Protein AF-A0A9D7SBH6-F1 (afdb_monomer)

Mean predicted aligned error: 5.16 Å

Secondary structure (DSSP, 8-state):
-BTTB---TTS-------TTGGGT-STT-TTSSTT-TT----PPP-TT-TT-GGG-HHHHHHHHHHTT--GGGGG--

Sequence (77 aa):
MINGKEIEPKRMYHVAVNEFLLTGNESGLEFFSAKNPDLQNINRAKPDDLSDIRRDIRLLIIDYIKKGGDKNLLKLK

Radius of gyration: 15.69 Å; Cα contacts (8 Å, |Δi|>4): 39; chains: 1; bounding box: 35×31×42 Å

InterPro domains:
  IPR036907 5'-Nucleotidase, C-terminal domain superfamily [G3DSA:3.90.780.10] (1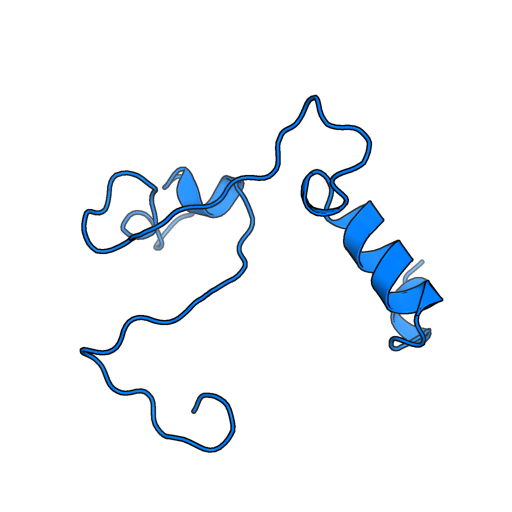-75)
  IPR036907 5'-Nucleotidase, C-terminal domain superfamily [SSF55816] (2-68)

Foldseek 3Di:
DPPPDDDDPPDDDDDDDDPVLQCLPDPPSNCNHPPNPSDPDDDDDDCPPPPGLSNDVVSVVVVCVVVPHDPVVVVPD

Structure (mmCIF, N/CA/C/O backbone):
data_AF-A0A9D7SBH6-F1
#
_entry.id   AF-A0A9D7SBH6-F1
#
loop_
_atom_site.group_PDB
_atom_site.id
_atom_site.type_symbol
_atom_site.label_atom_id
_atom_site.label_alt_id
_atom_site.label_comp_id
_atom_site.label_asym_id
_atom_site.label_entity_id
_atom_site.label_seq_id
_atom_site.pdbx_PDB_ins_code
_atom_site.Cartn_x
_atom_site.Cartn_y
_atom_site.Cartn_z
_atom_site.occupancy
_atom_site.B_iso_or_equiv
_atom_site.auth_seq_id
_atom_site.auth_comp_id
_atom_site.auth_asym_id
_atom_site.auth_atom_id
_atom_site.pdbx_PDB_model_num
ATOM 1 N N . MET A 1 1 ? -18.347 -4.485 2.899 1.00 81.88 1 MET A N 1
ATOM 2 C CA . MET A 1 1 ? -17.980 -5.883 3.212 1.00 81.88 1 MET A CA 1
ATOM 3 C C . MET A 1 1 ? -16.610 -6.186 2.631 1.00 81.88 1 MET A C 1
ATOM 5 O O . MET A 1 1 ? -16.297 -5.651 1.576 1.00 81.88 1 MET A O 1
ATOM 9 N N . ILE A 1 2 ? -15.817 -7.032 3.285 1.00 91.50 2 ILE A N 1
ATOM 10 C CA . ILE A 1 2 ? -14.553 -7.574 2.762 1.00 91.50 2 ILE A CA 1
ATOM 11 C C . ILE A 1 2 ? -14.713 -9.094 2.706 1.00 91.50 2 ILE A C 1
ATOM 13 O O . ILE A 1 2 ? -15.025 -9.716 3.719 1.00 91.50 2 ILE A O 1
ATOM 17 N N . ASN A 1 3 ? -14.552 -9.689 1.520 1.00 91.62 3 ASN A N 1
ATOM 18 C CA . ASN A 1 3 ? -14.709 -11.133 1.282 1.00 91.62 3 ASN A CA 1
ATOM 19 C C . ASN A 1 3 ? -16.014 -11.719 1.847 1.00 91.62 3 ASN A C 1
ATOM 21 O O . ASN A 1 3 ? -16.000 -12.722 2.559 1.00 91.62 3 ASN A O 1
ATOM 25 N N . GLY A 1 4 ? -17.148 -11.070 1.578 1.00 94.75 4 GLY A N 1
ATOM 26 C CA . GLY A 1 4 ? -18.434 -11.582 2.051 1.00 94.75 4 GLY A CA 1
ATOM 27 C C . GLY A 1 4 ? -18.690 -11.381 3.553 1.00 94.75 4 GLY A C 1
ATOM 28 O O . GLY A 1 4 ? -19.681 -11.900 4.055 1.00 94.75 4 GLY A O 1
ATOM 29 N N . LYS A 1 5 ? -17.853 -10.619 4.274 1.00 95.12 5 LYS A N 1
ATOM 30 C CA . LYS A 1 5 ? -18.032 -10.312 5.705 1.00 95.12 5 LYS A CA 1
ATOM 31 C C . LYS A 1 5 ?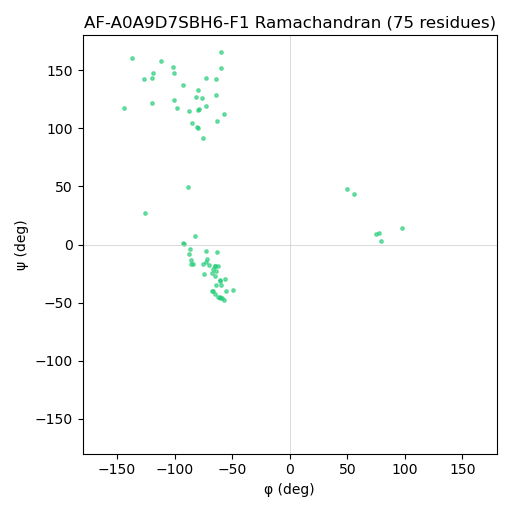 -18.185 -8.816 5.953 1.00 95.12 5 LYS A C 1
ATOM 33 O O . LYS A 1 5 ? -17.610 -8.002 5.226 1.00 95.12 5 LYS A O 1
ATOM 38 N N . GLU A 1 6 ? -18.964 -8.443 6.963 1.00 97.12 6 GLU A N 1
ATOM 39 C CA . GLU A 1 6 ? -19.041 -7.054 7.420 1.00 97.12 6 GLU A CA 1
ATOM 40 C C . GLU A 1 6 ? -17.673 -6.549 7.883 1.00 97.12 6 GLU A C 1
ATOM 42 O O . GLU A 1 6 ? -16.803 -7.322 8.284 1.00 97.12 6 GLU A O 1
ATOM 47 N N . ILE A 1 7 ? -17.464 -5.239 7.763 1.00 95.31 7 ILE A N 1
ATOM 48 C CA . ILE A 1 7 ? -16.217 -4.625 8.205 1.00 95.31 7 ILE A CA 1
ATOM 49 C C . ILE A 1 7 ? -16.300 -4.460 9.717 1.00 95.31 7 ILE A C 1
ATOM 51 O O . ILE A 1 7 ? -17.120 -3.705 10.227 1.00 95.31 7 ILE A O 1
ATOM 55 N N . GLU A 1 8 ? -15.422 -5.158 10.424 1.00 96.12 8 GLU A N 1
ATOM 56 C CA . GLU A 1 8 ? -15.232 -5.010 11.863 1.00 96.12 8 GLU A CA 1
ATOM 57 C C . GLU A 1 8 ? -14.374 -3.756 12.149 1.00 96.12 8 GLU A C 1
ATOM 59 O O . GLU A 1 8 ? -13.207 -3.743 11.749 1.00 96.12 8 GLU A O 1
ATOM 64 N N . PRO A 1 9 ? -14.881 -2.716 12.845 1.00 92.19 9 PRO A N 1
ATOM 65 C CA . PRO A 1 9 ? -14.176 -1.431 12.976 1.00 92.19 9 PRO A CA 1
ATOM 66 C C . PRO A 1 9 ? -12.849 -1.484 13.740 1.00 92.19 9 PRO A C 1
ATOM 68 O O . PRO A 1 9 ? -11.972 -0.662 13.515 1.00 92.19 9 PRO A O 1
ATOM 71 N N . LYS A 1 10 ? -12.699 -2.440 14.664 1.00 93.50 10 LYS A N 1
ATOM 72 C CA . LYS A 1 10 ? -11.491 -2.593 15.496 1.00 93.50 10 LYS A CA 1
ATOM 73 C C . LYS A 1 10 ? -10.461 -3.552 14.896 1.00 93.50 10 LYS A C 1
ATOM 75 O O . LYS A 1 10 ? -9.448 -3.840 15.528 1.00 93.50 10 LYS A O 1
ATOM 80 N N . ARG A 1 11 ? -10.737 -4.099 13.712 1.00 94.12 11 ARG A N 1
ATOM 81 C CA . ARG A 1 11 ? -9.870 -5.071 13.051 1.00 94.12 11 ARG A CA 1
ATOM 82 C C . ARG A 1 11 ? -8.903 -4.358 12.112 1.00 94.12 11 ARG A C 1
ATOM 84 O O . ARG A 1 11 ? -9.301 -3.488 11.348 1.00 94.12 11 ARG A O 1
ATOM 91 N N . MET A 1 12 ? -7.645 -4.789 12.128 1.00 93.44 12 MET A N 1
ATOM 92 C CA . MET A 1 12 ? -6.639 -4.338 11.168 1.00 93.44 12 MET A CA 1
ATOM 93 C C . MET A 1 12 ? -6.799 -5.076 9.837 1.00 93.44 12 MET A C 1
ATOM 95 O O . MET A 1 12 ? -6.908 -6.307 9.808 1.00 93.44 12 MET A O 1
A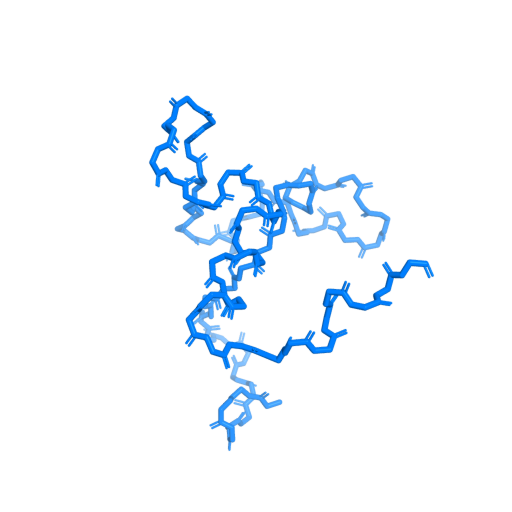TOM 99 N N . TYR A 1 13 ? -6.779 -4.327 8.736 1.00 94.38 13 TYR A N 1
ATOM 100 C CA . TYR A 1 13 ? -6.857 -4.865 7.379 1.00 94.38 13 TYR A CA 1
ATOM 101 C C . TYR A 1 13 ? -5.612 -4.492 6.584 1.00 94.38 13 TYR A C 1
ATOM 103 O O . TYR A 1 13 ? -5.090 -3.387 6.702 1.00 94.38 13 TYR A O 1
ATOM 111 N N . HIS A 1 14 ? -5.164 -5.415 5.736 1.00 93.69 14 HIS A N 1
ATOM 112 C CA . HIS A 1 14 ? -4.127 -5.123 4.758 1.00 93.69 14 HIS A CA 1
ATOM 113 C C . HIS A 1 14 ? -4.750 -4.445 3.543 1.00 93.69 14 HIS A C 1
ATOM 115 O O . HIS A 1 14 ? -5.685 -4.975 2.940 1.00 93.69 14 HIS A O 1
ATOM 121 N N . VAL A 1 15 ? -4.201 -3.291 3.177 1.00 93.06 15 VAL A N 1
ATOM 122 C CA . VAL A 1 15 ? -4.599 -2.523 1.998 1.00 93.06 15 VAL A CA 1
ATOM 123 C C . VAL A 1 15 ? -3.370 -2.240 1.143 1.00 93.06 15 VAL A C 1
ATOM 125 O O . VAL A 1 15 ? -2.284 -1.995 1.665 1.00 93.06 15 VAL A O 1
ATOM 128 N N . ALA A 1 16 ? -3.536 -2.290 -0.176 1.00 92.81 16 ALA A N 1
ATOM 129 C CA . ALA A 1 16 ? -2.523 -1.848 -1.125 1.00 92.81 16 ALA A CA 1
ATOM 130 C C . ALA A 1 16 ? -2.912 -0.455 -1.621 1.00 92.81 16 ALA A C 1
ATOM 132 O O . ALA A 1 16 ? -4.022 -0.264 -2.115 1.00 92.81 16 ALA A O 1
ATOM 133 N N . VAL A 1 17 ? -2.010 0.512 -1.472 1.00 92.94 17 VAL A N 1
ATOM 134 C CA . VAL A 1 17 ? -2.245 1.913 -1.839 1.00 92.94 17 VAL A CA 1
ATOM 135 C C . VAL A 1 17 ? -1.031 2.482 -2.559 1.00 92.94 17 VAL A C 1
ATOM 137 O O . VAL A 1 17 ? 0.069 1.938 -2.466 1.00 92.94 17 VAL A O 1
ATOM 140 N N . ASN A 1 18 ? -1.230 3.574 -3.296 1.00 91.31 18 ASN A N 1
ATOM 141 C CA . ASN A 1 18 ? -0.119 4.313 -3.881 1.00 91.31 18 ASN A CA 1
ATOM 142 C C . ASN A 1 18 ? 0.641 5.075 -2.782 1.00 91.31 18 ASN A C 1
ATOM 144 O O . ASN A 1 18 ? 0.025 5.620 -1.867 1.00 91.31 18 ASN A O 1
ATOM 148 N N . GLU A 1 19 ? 1.965 5.158 -2.920 1.00 91.50 19 GLU A N 1
ATOM 149 C CA . GLU A 1 19 ? 2.851 5.943 -2.053 1.00 91.50 19 GLU A CA 1
ATOM 150 C C . GLU A 1 19 ? 2.358 7.385 -1.856 1.00 91.50 19 GLU A C 1
ATOM 152 O O . GLU A 1 19 ? 2.397 7.906 -0.744 1.00 91.50 19 GLU A O 1
ATOM 157 N N . PHE A 1 20 ? 1.824 8.001 -2.914 1.00 92.25 20 PHE A N 1
ATOM 158 C CA . PHE A 1 20 ? 1.281 9.353 -2.883 1.00 92.25 20 PHE A CA 1
ATOM 159 C C . PHE A 1 20 ? 0.204 9.537 -1.807 1.00 92.25 20 PHE A C 1
ATOM 161 O O . PHE A 1 20 ? 0.222 10.547 -1.107 1.00 92.25 20 PHE A O 1
ATOM 168 N N . LEU A 1 21 ? -0.688 8.5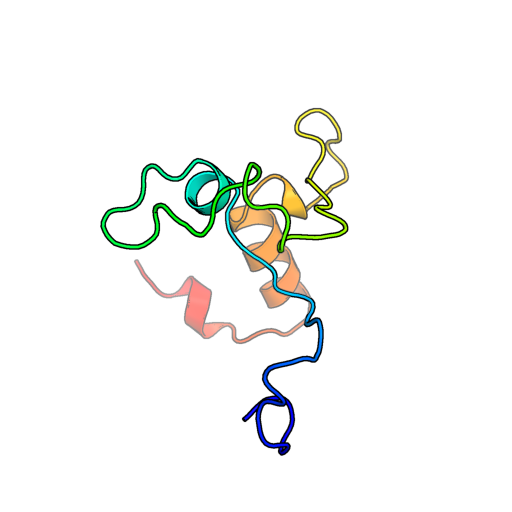61 -1.607 1.00 93.94 21 LEU A N 1
ATOM 169 C CA . LEU A 1 21 ? -1.746 8.686 -0.599 1.00 93.94 21 LEU A CA 1
ATOM 170 C C . LEU A 1 21 ? -1.166 8.773 0.817 1.00 93.94 21 LEU A C 1
ATOM 172 O O . LEU A 1 21 ? -1.644 9.560 1.624 1.00 93.94 21 LEU A O 1
ATOM 176 N N . LEU A 1 22 ? -0.059 8.073 1.081 1.00 94.69 22 LEU A N 1
ATOM 177 C CA . LEU A 1 22 ? 0.614 8.087 2.383 1.00 94.69 22 LEU A CA 1
ATOM 178 C C . LEU A 1 22 ? 1.373 9.390 2.681 1.00 94.69 22 LEU A C 1
ATOM 180 O O . LEU A 1 22 ? 1.888 9.550 3.794 1.00 94.69 22 LEU A O 1
ATOM 184 N N . THR A 1 23 ? 1.444 10.320 1.723 1.00 94.19 23 THR A N 1
ATOM 185 C CA . THR A 1 23 ? 2.048 11.646 1.932 1.00 94.19 23 THR A CA 1
ATOM 186 C C . THR A 1 23 ? 1.161 12.569 2.766 1.00 94.19 23 THR A C 1
ATOM 188 O O . THR A 1 23 ? 1.685 13.466 3.424 1.00 94.19 23 THR A O 1
ATOM 191 N N . GLY A 1 24 ? -0.160 12.338 2.766 1.00 94.06 24 GLY A N 1
ATOM 192 C CA . GLY A 1 24 ? -1.151 13.235 3.368 1.00 94.06 24 GLY A CA 1
ATOM 193 C C . GLY A 1 24 ? -1.481 14.475 2.527 1.00 94.06 24 GLY A C 1
ATOM 194 O O . GLY A 1 24 ? -2.144 15.372 3.029 1.00 94.06 24 GLY A O 1
ATOM 195 N N . ASN A 1 25 ? -1.022 14.540 1.271 1.00 94.94 25 ASN A N 1
ATOM 196 C CA . ASN A 1 25 ? -1.272 15.678 0.375 1.00 94.94 25 ASN A CA 1
ATOM 197 C C . ASN A 1 25 ? -2.582 15.566 -0.422 1.00 94.94 25 ASN A C 1
ATOM 199 O O . ASN A 1 25 ? -2.948 16.510 -1.119 1.00 94.94 25 ASN A O 1
ATOM 203 N N . GLU A 1 26 ? -3.260 14.419 -0.365 1.00 95.25 26 GLU A N 1
ATOM 204 C CA . GLU A 1 26 ? -4.560 14.241 -1.009 1.00 95.25 26 GLU A CA 1
ATOM 205 C C . GLU A 1 26 ? -5.648 14.929 -0.178 1.00 95.25 26 GLU A C 1
ATOM 207 O O . GLU A 1 26 ? -5.789 14.665 1.019 1.00 95.25 26 GLU A O 1
ATOM 212 N N . SER A 1 27 ? -6.414 15.813 -0.818 1.00 95.44 27 SER A N 1
ATOM 213 C CA . SER A 1 27 ? -7.432 16.611 -0.137 1.00 95.44 27 SER A CA 1
ATOM 214 C C . SER A 1 27 ? -8.538 15.721 0.435 1.00 95.44 27 SER A C 1
ATOM 216 O O . SER A 1 27 ? -9.102 14.882 -0.267 1.00 95.44 27 SER A O 1
ATOM 218 N N . GLY A 1 28 ? -8.854 15.902 1.719 1.00 95.25 28 GLY A N 1
ATOM 219 C CA . GLY A 1 28 ? -9.847 15.094 2.431 1.00 95.25 28 GLY A CA 1
ATOM 220 C C . GLY A 1 28 ? -9.345 13.718 2.889 1.00 95.25 28 GLY A C 1
ATOM 221 O O . GLY A 1 28 ? -10.125 12.947 3.454 1.00 95.25 28 GLY A O 1
ATOM 222 N N . LEU A 1 29 ? -8.065 13.396 2.667 1.00 95.00 29 LEU A N 1
ATOM 223 C CA . LEU A 1 29 ? -7.401 12.172 3.133 1.00 95.00 29 LEU A CA 1
ATOM 224 C C . LEU A 1 29 ? -6.122 12.469 3.933 1.00 95.00 29 LEU A C 1
ATOM 226 O O . LEU A 1 29 ? -5.224 11.632 4.025 1.00 95.00 29 LEU A O 1
ATOM 230 N N . GLU A 1 30 ? -6.041 13.631 4.577 1.00 94.06 30 GLU A N 1
ATOM 231 C CA . GLU A 1 30 ? -4.865 14.074 5.338 1.00 94.06 30 GLU A CA 1
ATOM 232 C C . GLU A 1 30 ? -4.528 13.110 6.496 1.00 94.06 30 GLU A C 1
ATOM 234 O O . GLU A 1 30 ? -3.364 12.909 6.856 1.00 94.06 30 GLU A O 1
ATOM 239 N N . PHE A 1 31 ? -5.554 12.460 7.058 1.00 92.94 31 PHE A N 1
ATOM 240 C CA . PHE A 1 31 ? -5.411 11.438 8.097 1.00 92.94 31 PHE A CA 1
ATOM 241 C C . PHE A 1 31 ? -4.737 10.157 7.590 1.00 92.94 31 PHE A C 1
ATOM 243 O O . PHE A 1 31 ? -4.170 9.406 8.386 1.00 92.94 31 PHE A O 1
ATOM 250 N N . PHE A 1 32 ? -4.803 9.872 6.288 1.00 94.19 32 PHE A N 1
ATOM 251 C CA . PHE A 1 32 ? -4.290 8.641 5.694 1.00 94.19 32 PHE A CA 1
ATOM 252 C C . PHE A 1 32 ? -2.814 8.788 5.305 1.00 94.19 32 PHE A C 1
ATOM 254 O O . PHE A 1 32 ? -2.398 8.475 4.196 1.00 94.19 32 PHE A O 1
ATOM 261 N N . SER A 1 33 ? -2.005 9.275 6.245 1.00 94.50 33 SER A N 1
ATOM 262 C CA . SER A 1 33 ? -0.571 9.497 6.063 1.00 94.50 33 SER A CA 1
ATOM 263 C C . SER A 1 33 ? 0.264 8.543 6.912 1.00 94.50 33 SER A C 1
ATOM 265 O O . SER A 1 33 ? -0.179 8.065 7.954 1.00 94.50 33 SER A O 1
ATOM 267 N N . ALA A 1 34 ? 1.524 8.324 6.529 1.00 93.81 34 ALA A N 1
ATOM 268 C CA . ALA A 1 34 ? 2.447 7.454 7.273 1.00 93.81 34 ALA A CA 1
ATOM 269 C C . ALA A 1 34 ? 2.773 7.932 8.706 1.00 93.81 34 ALA A C 1
ATOM 271 O O . ALA A 1 34 ? 3.457 7.231 9.447 1.00 93.81 34 ALA A O 1
ATOM 272 N N . LYS A 1 35 ? 2.316 9.130 9.091 1.00 93.38 35 LYS A N 1
ATOM 273 C CA . LYS A 1 35 ? 2.428 9.670 10.452 1.00 93.38 35 LYS A CA 1
ATOM 274 C C . LYS A 1 35 ? 1.277 9.230 11.361 1.00 93.38 35 LYS A C 1
ATOM 276 O O . LYS A 1 35 ? 1.365 9.432 12.568 1.00 93.38 35 LYS A 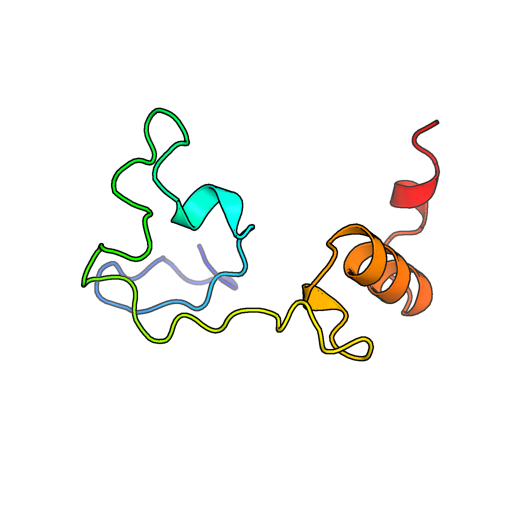O 1
ATOM 281 N N . ASN A 1 36 ? 0.201 8.676 10.801 1.00 94.38 36 ASN A N 1
ATOM 282 C CA . ASN A 1 36 ? -0.939 8.203 11.571 1.00 94.38 36 ASN A CA 1
ATOM 283 C C . ASN A 1 36 ? -0.565 6.907 12.326 1.00 94.38 36 ASN A C 1
ATOM 285 O O . ASN A 1 36 ? -0.245 5.915 11.667 1.00 94.38 36 ASN A O 1
ATOM 289 N N . PRO A 1 37 ? -0.613 6.886 13.675 1.00 93.06 37 PRO A N 1
ATOM 290 C CA . PRO A 1 37 ? -0.234 5.714 14.470 1.00 93.06 37 PRO A CA 1
ATOM 291 C C . PRO A 1 37 ? -1.151 4.499 14.258 1.00 93.06 37 PRO A C 1
ATOM 293 O O . PRO A 1 37 ? -0.746 3.375 14.557 1.00 93.06 37 PRO A O 1
ATOM 296 N N . ASP A 1 38 ? -2.353 4.700 13.713 1.00 93.06 38 ASP A N 1
ATOM 297 C CA . ASP A 1 38 ? -3.276 3.611 13.393 1.00 93.06 38 ASP A CA 1
ATOM 298 C C . ASP A 1 38 ? -2.844 2.837 12.134 1.00 93.06 38 ASP A C 1
ATOM 300 O O . ASP A 1 38 ? -3.284 1.707 11.919 1.00 93.06 38 ASP A O 1
ATOM 304 N N . LEU A 1 39 ? -1.946 3.392 11.308 1.00 93.19 39 LEU A N 1
ATOM 305 C CA . LEU A 1 39 ? -1.345 2.671 10.186 1.00 93.19 39 LEU A CA 1
ATOM 306 C C . LEU A 1 39 ? -0.132 1.870 10.657 1.00 93.19 39 LEU A C 1
ATOM 308 O O . LEU A 1 39 ? 0.960 2.396 10.868 1.00 93.19 39 LEU A O 1
ATOM 312 N N . GLN A 1 40 ? -0.318 0.559 10.775 1.00 92.38 40 GLN A N 1
ATOM 313 C CA . GLN A 1 40 ? 0.725 -0.363 11.218 1.00 92.38 40 GLN A CA 1
ATOM 314 C C . GLN A 1 40 ? 1.352 -1.115 10.040 1.00 92.38 40 GLN A C 1
ATOM 316 O O . GLN A 1 40 ? 0.701 -1.366 9.027 1.00 92.38 40 GLN A O 1
ATOM 321 N N . ASN A 1 41 ? 2.612 -1.535 10.198 1.00 93.00 41 ASN A N 1
ATOM 322 C CA . ASN A 1 41 ? 3.319 -2.423 9.264 1.00 93.00 41 ASN A CA 1
ATOM 323 C C . ASN A 1 41 ? 3.367 -1.924 7.804 1.00 93.00 41 ASN A C 1
ATOM 325 O O . ASN A 1 41 ? 3.185 -2.702 6.867 1.00 93.00 41 ASN A O 1
ATOM 329 N N . ILE A 1 42 ? 3.637 -0.630 7.598 1.00 93.69 42 ILE A N 1
ATOM 330 C CA . ILE A 1 42 ? 3.755 -0.036 6.257 1.00 93.69 42 ILE A CA 1
ATOM 331 C C . ILE A 1 42 ? 4.941 -0.671 5.511 1.00 93.69 42 ILE A C 1
ATOM 333 O O .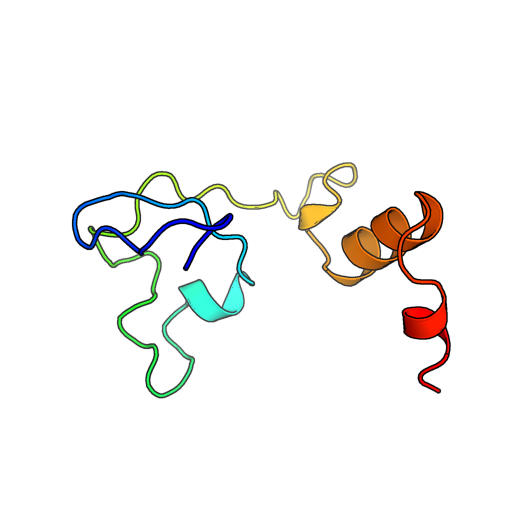 ILE A 1 42 ? 6.104 -0.383 5.794 1.00 93.69 42 ILE A O 1
ATOM 337 N N . ASN A 1 43 ? 4.642 -1.530 4.535 1.00 92.62 43 ASN A N 1
ATOM 338 C CA . ASN A 1 43 ? 5.628 -2.156 3.656 1.00 92.62 43 ASN A CA 1
ATOM 339 C C . ASN A 1 43 ? 5.707 -1.380 2.337 1.00 92.62 43 ASN A C 1
ATOM 341 O O . ASN A 1 43 ? 4.727 -1.310 1.595 1.00 92.62 43 ASN A O 1
ATOM 345 N N . ARG A 1 44 ? 6.878 -0.807 2.051 1.00 92.38 44 ARG A N 1
ATOM 346 C CA . ARG A 1 44 ? 7.121 -0.017 0.842 1.00 92.38 44 ARG A CA 1
ATOM 347 C C . ARG A 1 44 ? 7.849 -0.842 -0.211 1.00 92.38 44 ARG A C 1
ATOM 349 O O . ARG A 1 44 ? 8.682 -1.692 0.114 1.00 92.38 44 ARG A O 1
ATOM 356 N N . ALA A 1 45 ? 7.556 -0.552 -1.474 1.00 91.62 45 ALA A N 1
ATOM 357 C CA . ALA A 1 45 ? 8.412 -0.993 -2.564 1.00 91.62 45 ALA A CA 1
ATOM 358 C C . ALA A 1 45 ? 9.787 -0.329 -2.428 1.00 91.62 45 ALA A C 1
ATOM 360 O O . ALA A 1 45 ? 9.875 0.838 -2.037 1.00 91.62 45 ALA A O 1
ATOM 361 N N . LYS A 1 46 ? 10.854 -1.060 -2.748 1.00 87.44 46 LYS A N 1
ATOM 362 C CA . LYS A 1 46 ? 12.210 -0.501 -2.775 1.00 87.44 46 LYS A CA 1
ATOM 363 C C . LYS A 1 46 ? 12.465 0.101 -4.162 1.00 87.44 46 LYS A C 1
ATOM 365 O O . LYS A 1 46 ? 12.445 -0.652 -5.133 1.00 87.44 46 LYS A O 1
ATOM 370 N N . PRO A 1 47 ? 12.661 1.427 -4.302 1.00 80.81 47 PRO A N 1
ATOM 371 C CA . PRO A 1 47 ? 12.780 2.053 -5.623 1.00 80.81 47 PRO A CA 1
ATOM 372 C C . PRO A 1 47 ? 13.965 1.532 -6.452 1.00 80.81 47 PRO A C 1
ATOM 374 O O . PRO A 1 47 ? 13.895 1.477 -7.681 1.00 80.81 47 PRO A O 1
ATOM 377 N N . ASP A 1 48 ? 15.040 1.142 -5.771 1.00 89.81 48 ASP A N 1
ATOM 378 C CA . ASP A 1 48 ? 16.296 0.62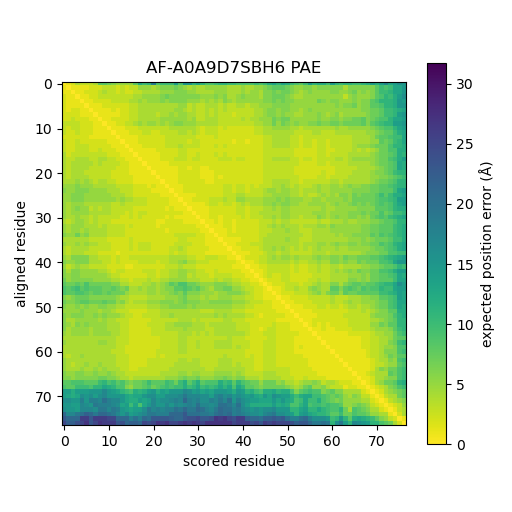9 -6.315 1.00 89.81 48 ASP A CA 1
ATOM 379 C C . ASP A 1 48 ? 16.269 -0.877 -6.627 1.00 89.81 48 ASP A C 1
ATOM 381 O O . ASP A 1 48 ? 17.081 -1.360 -7.417 1.00 89.81 48 ASP A O 1
ATOM 385 N N . ASP A 1 49 ? 15.306 -1.619 -6.078 1.00 93.06 49 ASP A N 1
ATOM 386 C CA . ASP A 1 49 ? 15.130 -3.036 -6.379 1.00 93.06 49 ASP A CA 1
ATOM 387 C C . ASP A 1 49 ? 14.392 -3.212 -7.711 1.00 93.06 49 ASP A C 1
ATOM 389 O O . ASP A 1 49 ? 13.165 -3.118 -7.801 1.00 93.06 49 ASP A O 1
ATOM 393 N N . LEU A 1 50 ? 15.149 -3.495 -8.776 1.00 89.75 50 LEU A N 1
ATOM 394 C CA . LEU A 1 50 ? 14.573 -3.679 -10.108 1.00 89.75 50 LEU A CA 1
ATOM 395 C C . LEU A 1 50 ? 13.640 -4.897 -10.213 1.00 89.75 50 LEU A C 1
ATOM 397 O O . LEU A 1 50 ? 12.852 -4.962 -11.163 1.00 89.75 50 LEU A O 1
ATOM 401 N N . SER A 1 51 ? 13.730 -5.838 -9.268 1.00 91.69 51 SER A N 1
ATOM 402 C CA . SER A 1 51 ? 12.911 -7.051 -9.230 1.00 91.69 51 SER A CA 1
ATOM 403 C C . SER A 1 51 ? 11.563 -6.850 -8.528 1.00 91.69 51 SER A C 1
ATOM 405 O O . SER A 1 51 ? 10.638 -7.637 -8.742 1.00 91.69 51 SER A O 1
ATOM 407 N N . ASP A 1 52 ? 11.404 -5.772 -7.753 1.00 93.06 52 ASP A N 1
ATOM 408 C CA . ASP A 1 52 ? 10.154 -5.466 -7.062 1.00 93.06 52 ASP A CA 1
ATOM 409 C C . ASP A 1 52 ? 9.145 -4.806 -8.012 1.00 93.06 52 ASP A C 1
ATOM 411 O O . ASP A 1 52 ? 9.185 -3.605 -8.284 1.00 93.06 52 ASP A O 1
ATOM 415 N N . ILE A 1 53 ? 8.179 -5.584 -8.502 1.00 91.81 53 ILE A N 1
ATOM 416 C CA . ILE A 1 53 ? 7.127 -5.078 -9.398 1.00 91.81 53 ILE A CA 1
ATOM 417 C C . ILE A 1 53 ? 6.245 -3.999 -8.751 1.00 91.81 53 ILE A C 1
ATOM 419 O O . ILE A 1 53 ? 5.581 -3.253 -9.470 1.00 91.81 53 ILE A O 1
ATOM 423 N N . ARG A 1 54 ? 6.229 -3.887 -7.413 1.00 91.50 54 ARG A N 1
ATOM 424 C CA . ARG A 1 54 ? 5.391 -2.921 -6.679 1.00 91.50 54 ARG A CA 1
ATOM 425 C C . ARG A 1 54 ? 5.896 -1.484 -6.815 1.00 91.50 54 ARG A C 1
ATOM 427 O O . ARG A 1 54 ? 5.150 -0.559 -6.513 1.00 91.50 54 ARG A O 1
ATOM 434 N N . ARG A 1 55 ? 7.138 -1.286 -7.273 1.00 91.81 55 ARG A N 1
ATOM 435 C CA . ARG A 1 55 ? 7.753 0.043 -7.447 1.00 91.81 55 ARG A CA 1
ATOM 436 C C . ARG A 1 55 ? 7.093 0.893 -8.535 1.00 91.81 55 ARG A C 1
ATOM 438 O O . ARG A 1 55 ? 7.254 2.107 -8.540 1.00 91.81 55 ARG A O 1
ATOM 445 N N . ASP A 1 56 ? 6.384 0.260 -9.470 1.00 90.69 56 ASP A N 1
ATOM 446 C CA . ASP A 1 56 ? 5.706 0.928 -10.576 1.00 90.69 56 ASP A CA 1
ATOM 447 C C . ASP A 1 56 ? 4.384 0.217 -10.871 1.00 90.69 56 ASP A C 1
ATOM 449 O O . ASP A 1 56 ? 4.353 -0.946 -11.279 1.00 90.69 56 ASP A O 1
ATOM 453 N N . ILE A 1 57 ? 3.277 0.940 -10.703 1.00 91.06 57 ILE A N 1
ATOM 454 C CA . ILE A 1 57 ? 1.928 0.409 -10.918 1.00 91.06 57 ILE A CA 1
ATOM 455 C C . ILE A 1 57 ? 1.741 -0.163 -12.330 1.00 91.06 57 ILE A C 1
ATOM 457 O O . ILE A 1 57 ? 1.001 -1.129 -12.515 1.00 91.06 57 ILE A O 1
ATOM 461 N N . ARG A 1 58 ? 2.453 0.374 -13.329 1.00 91.69 58 ARG A N 1
ATOM 462 C CA . ARG A 1 58 ? 2.401 -0.116 -14.712 1.00 91.69 58 ARG A CA 1
ATOM 463 C C . ARG A 1 58 ? 2.988 -1.520 -14.815 1.00 91.69 58 ARG A C 1
ATOM 465 O O . ARG A 1 58 ? 2.416 -2.356 -15.509 1.00 91.69 58 ARG A O 1
ATOM 472 N N . LEU A 1 59 ? 4.087 -1.801 -14.107 1.00 91.81 59 LEU A N 1
ATOM 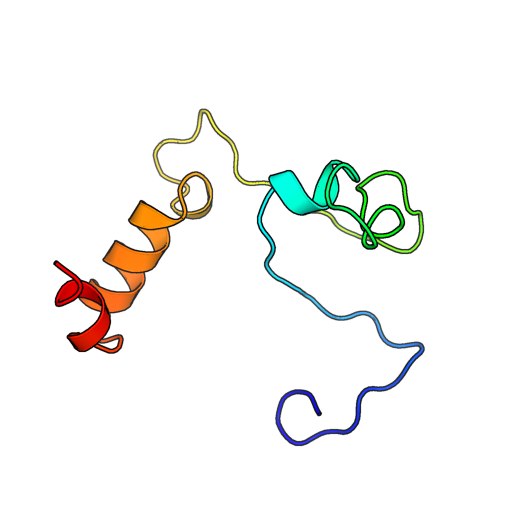473 C CA . LEU A 1 59 ? 4.693 -3.138 -14.070 1.00 91.81 59 LEU A CA 1
ATOM 474 C C . LEU A 1 59 ? 3.752 -4.149 -13.409 1.00 91.81 59 LEU A C 1
ATOM 476 O O . LEU A 1 59 ? 3.575 -5.243 -13.944 1.00 91.81 59 LEU A O 1
ATOM 480 N N . LEU A 1 60 ? 3.104 -3.765 -12.303 1.00 91.69 60 LEU A N 1
ATOM 481 C CA . LEU A 1 60 ? 2.107 -4.600 -11.627 1.00 91.69 60 LEU A CA 1
ATOM 482 C C . LEU A 1 60 ? 0.916 -4.929 -12.541 1.00 91.69 60 LEU A C 1
ATOM 484 O O . LEU A 1 60 ? 0.507 -6.086 -12.630 1.00 91.69 60 LEU A O 1
ATOM 488 N N . ILE A 1 61 ? 0.382 -3.932 -13.254 1.00 92.25 61 ILE A N 1
ATOM 489 C CA . ILE A 1 61 ? -0.724 -4.121 -14.206 1.00 92.25 61 ILE A CA 1
ATOM 490 C C . ILE A 1 61 ? -0.302 -5.056 -15.349 1.00 92.25 61 ILE A C 1
ATOM 492 O O . ILE A 1 61 ? -1.032 -5.992 -15.683 1.00 92.25 61 ILE A O 1
ATOM 496 N N . ILE A 1 62 ? 0.891 -4.853 -15.921 1.00 91.69 62 ILE A N 1
ATOM 497 C CA . ILE A 1 62 ? 1.438 -5.726 -16.972 1.00 91.69 62 ILE A CA 1
ATOM 498 C C . ILE A 1 62 ? 1.558 -7.174 -16.474 1.00 91.69 62 ILE A C 1
ATOM 500 O O . ILE A 1 62 ? 1.157 -8.092 -17.193 1.00 91.69 62 ILE A O 1
ATOM 504 N N . ASP A 1 63 ? 2.092 -7.394 -15.268 1.00 92.69 63 ASP A N 1
ATOM 505 C CA . ASP A 1 63 ? 2.206 -8.729 -14.662 1.00 92.69 63 ASP A CA 1
ATOM 506 C C . ASP A 1 63 ? 0.831 -9.386 -14.466 1.00 92.69 63 ASP A C 1
ATOM 508 O O . ASP A 1 63 ? 0.633 -10.533 -14.877 1.00 92.69 63 ASP A O 1
ATOM 512 N N . TYR A 1 64 ? -0.147 -8.642 -13.937 1.00 92.69 64 TYR A N 1
A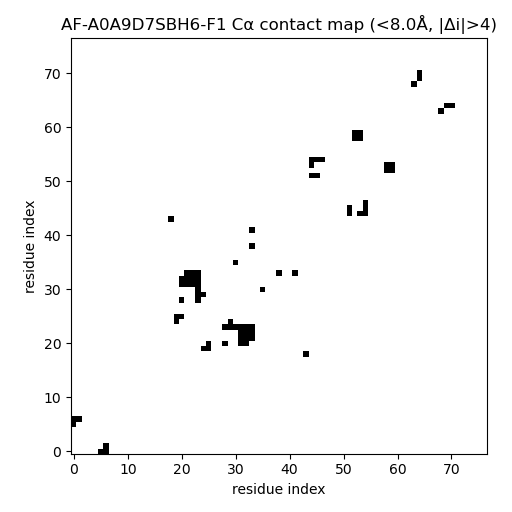TOM 513 C CA . TYR A 1 64 ? -1.520 -9.121 -13.753 1.00 92.69 64 TYR A CA 1
ATOM 514 C C . TYR A 1 64 ? -2.146 -9.602 -15.069 1.00 92.69 64 TYR A C 1
ATOM 516 O O . TYR A 1 64 ? -2.683 -10.709 -15.144 1.00 92.69 64 TYR A O 1
ATOM 524 N N . ILE A 1 65 ? -2.025 -8.813 -16.138 1.00 93.12 65 ILE A N 1
ATOM 525 C CA . ILE A 1 65 ? -2.579 -9.176 -17.449 1.00 93.12 65 ILE A CA 1
ATOM 526 C C . ILE A 1 65 ? -1.849 -10.385 -18.049 1.00 93.12 65 ILE A C 1
ATOM 528 O O . ILE A 1 65 ? -2.494 -11.283 -18.596 1.00 93.12 65 ILE A O 1
ATOM 532 N N . LYS A 1 66 ? -0.516 -10.459 -17.917 1.00 90.75 66 LYS A N 1
ATOM 533 C CA . LYS A 1 66 ? 0.272 -11.624 -18.367 1.00 90.75 66 LYS A CA 1
ATOM 534 C C . LYS A 1 66 ? -0.160 -12.918 -17.675 1.00 90.75 66 LYS A C 1
ATOM 536 O O . LYS A 1 66 ? -0.158 -13.967 -18.313 1.00 90.75 66 LYS A O 1
ATOM 541 N N . LYS A 1 67 ? -0.567 -12.841 -16.406 1.00 93.94 67 LYS A N 1
ATOM 542 C CA . LYS A 1 67 ? -1.052 -13.977 -15.603 1.00 93.94 67 LYS A CA 1
ATOM 543 C C . LYS A 1 67 ? -2.527 -14.330 -15.837 1.00 93.94 67 LYS A C 1
ATOM 545 O O . LYS A 1 67 ? -3.056 -15.190 -15.142 1.00 93.94 67 LYS A O 1
ATOM 550 N N . GLY A 1 68 ? -3.182 -13.714 -16.823 1.00 89.69 68 GLY A N 1
ATOM 551 C CA . GLY A 1 68 ? -4.569 -14.020 -17.184 1.00 89.69 68 GLY A CA 1
ATOM 552 C C . GLY A 1 68 ? -5.611 -13.074 -16.586 1.00 89.69 68 GLY A C 1
ATOM 553 O O . GLY A 1 68 ? -6.797 -13.390 -16.638 1.00 89.69 68 GLY A O 1
ATOM 554 N N . GLY A 1 69 ? -5.194 -11.922 -16.052 1.00 86.81 69 GLY A N 1
ATOM 555 C CA . GLY A 1 69 ? -6.095 -10.821 -15.713 1.00 86.81 69 GLY A CA 1
ATOM 556 C C . GLY A 1 69 ? -6.876 -10.287 -16.921 1.00 86.81 69 GLY A C 1
ATOM 557 O O . GLY A 1 69 ? -6.541 -10.590 -18.071 1.00 86.81 69 GLY A O 1
ATOM 558 N N . ASP A 1 70 ? -7.925 -9.493 -16.676 1.00 83.81 70 ASP A N 1
ATOM 559 C CA . ASP A 1 70 ? -8.805 -8.996 -17.744 1.00 83.81 70 ASP A CA 1
ATOM 560 C C . ASP A 1 70 ? -8.018 -8.223 -18.819 1.00 83.81 70 ASP A C 1
ATOM 562 O O . ASP A 1 70 ? -7.486 -7.131 -18.603 1.00 83.81 70 ASP A O 1
ATOM 566 N N . LYS A 1 71 ? -7.966 -8.804 -20.019 1.00 73.50 71 LYS A N 1
ATOM 567 C CA . LYS A 1 71 ? -7.207 -8.282 -21.160 1.00 73.50 71 LYS A CA 1
ATOM 568 C C . LYS A 1 71 ? -7.833 -7.024 -21.763 1.00 73.50 71 LYS A C 1
ATOM 570 O O . LYS A 1 71 ? -7.183 -6.355 -22.567 1.00 73.50 71 LYS A O 1
ATOM 575 N N . ASN A 1 72 ? -9.072 -6.686 -21.403 1.00 74.50 72 ASN A N 1
ATOM 576 C CA . ASN A 1 72 ? -9.721 -5.464 -21.876 1.00 74.50 72 ASN A CA 1
ATOM 577 C C . ASN A 1 72 ? -9.104 -4.193 -21.270 1.00 74.50 72 ASN A C 1
ATOM 579 O O . ASN A 1 72 ? -9.222 -3.129 -21.871 1.00 74.50 72 ASN A O 1
ATOM 583 N N . LEU A 1 73 ? -8.350 -4.307 -20.169 1.00 66.56 73 LEU A N 1
ATOM 584 C CA . LEU A 1 73 ? -7.637 -3.191 -19.536 1.00 66.56 73 LEU A CA 1
ATOM 585 C C . LEU A 1 73 ? -6.538 -2.567 -20.424 1.00 66.56 73 LEU A C 1
ATOM 587 O O . LEU A 1 73 ? -6.194 -1.405 -20.237 1.00 66.56 73 LEU A O 1
ATOM 591 N N . LEU A 1 74 ? -6.005 -3.296 -21.417 1.00 63.59 74 LEU A N 1
ATOM 592 C CA . LEU A 1 74 ? -4.982 -2.788 -22.354 1.00 63.59 74 LEU A CA 1
ATOM 593 C C . LEU A 1 74 ? -5.552 -2.066 -23.581 1.00 63.59 74 LEU A C 1
ATOM 595 O O . LEU A 1 74 ? -4.788 -1.585 -24.418 1.00 63.59 74 LEU A O 1
ATOM 599 N N . LYS A 1 75 ? -6.879 -2.035 -23.737 1.00 63.78 75 LYS A N 1
ATOM 600 C CA . LYS A 1 75 ? -7.535 -1.480 -24.931 1.00 63.78 75 LYS A CA 1
ATOM 601 C C . LYS A 1 75 ? -7.894 0.004 -24.802 1.00 63.78 75 LYS A C 1
ATOM 603 O O . LYS A 1 75 ? -8.441 0.558 -25.748 1.00 63.78 75 LYS A O 1
ATOM 608 N N . LEU A 1 76 ? -7.586 0.640 -23.671 1.00 55.06 76 LEU A N 1
ATOM 609 C CA . LEU A 1 76 ? -7.751 2.081 -23.481 1.00 55.06 76 LEU A CA 1
ATOM 610 C C . LEU A 1 76 ? -6.626 2.811 -24.234 1.00 55.06 76 LEU A C 1
ATOM 612 O O . LEU A 1 76 ? -5.524 2.983 -23.713 1.00 55.06 76 LEU A O 1
ATOM 616 N N . LYS A 1 77 ? -6.902 3.163 -25.489 1.00 46.47 77 LYS A N 1
ATOM 617 C CA . LYS A 1 77 ? -6.145 4.117 -26.303 1.00 46.47 77 LYS A CA 1
ATOM 618 C C . LYS A 1 77 ? -7.033 5.308 -26.615 1.00 46.47 77 LYS A C 1
ATOM 620 O O . LYS A 1 77 ? -8.237 5.066 -26.851 1.00 46.47 77 LYS A O 1
#

Organism: NCBI:txid2981993

Solvent-accessible surface area (backbone atoms only — not comparable to full-atom values): 5220 Å² total; per-residue (Å²): 107,60,94,94,32,77,76,60,90,91,59,90,76,92,79,90,76,63,72,65,48,39,69,29,76,44,88,96,36,52,75,55,19,78,83,33,83,88,66,68,87,85,81,76,62,50,85,84,45,88,83,46,48,75,58,37,70,66,51,43,52,52,51,43,41,74,75,69,39,76,68,71,74,76,68,81,121

pLDDT: mean 89.77, std 9.2, range [46.47, 97.12]